Protein AF-A0A7E6F8T6-F1 (afdb_monomer_lite)

InterPro domains:
  IPR029063 S-adenosyl-L-methionine-dependent methyltransferase superfamily [G3DSA:3.40.50.150] (66-139)
  IPR029063 S-adenosyl-L-methionine-dependent methyltransferase superfamily [SSF53335] (79-130)

Radius of gyration: 31.74 Å; chains: 1; bounding box: 65×41×96 Å

Structure (mmCIF, N/CA/C/O backbone):
data_AF-A0A7E6F8T6-F1
#
_entry.id   AF-A0A7E6F8T6-F1
#
loop_
_atom_site.group_PDB
_atom_site.id
_atom_site.type_symbol
_atom_site.label_atom_id
_atom_site.label_alt_id
_atom_site.label_comp_id
_atom_site.label_asym_id
_atom_site.label_entity_id
_atom_site.label_seq_id
_atom_site.pdbx_PDB_ins_code
_atom_site.Cartn_x
_atom_site.Cartn_y
_atom_site.Cartn_z
_atom_site.occupancy
_atom_site.B_iso_or_equiv
_atom_site.auth_seq_id
_atom_site.auth_comp_id
_atom_site.auth_asym_id
_atom_site.auth_atom_id
_atom_site.pdbx_PDB_model_num
ATOM 1 N N . MET A 1 1 ? 38.596 -26.125 -73.387 1.00 41.28 1 MET A N 1
ATOM 2 C CA . MET A 1 1 ? 39.695 -25.729 -72.484 1.00 41.28 1 MET A CA 1
ATOM 3 C C . MET A 1 1 ? 39.540 -24.244 -72.225 1.00 41.28 1 MET A C 1
ATOM 5 O O . MET A 1 1 ? 39.635 -23.491 -73.178 1.00 41.28 1 MET A O 1
ATOM 9 N N . SER A 1 2 ? 38.978 -23.876 -71.073 1.00 46.94 2 SER A N 1
ATOM 10 C CA . SER A 1 2 ? 39.725 -23.618 -69.820 1.00 46.94 2 SER A CA 1
ATOM 11 C C . SER A 1 2 ? 40.226 -22.167 -69.853 1.00 46.94 2 SER A C 1
ATOM 13 O O . SER A 1 2 ? 40.886 -21.802 -70.815 1.00 46.94 2 SER A O 1
ATOM 15 N N . SER A 1 3 ? 39.942 -21.281 -68.907 1.00 50.59 3 SER A N 1
ATOM 16 C CA . SER A 1 3 ? 39.388 -21.431 -67.559 1.00 50.59 3 SER A CA 1
ATOM 17 C C . SER A 1 3 ? 38.974 -20.025 -67.084 1.00 50.59 3 SER A C 1
ATOM 19 O O . SER A 1 3 ? 39.525 -19.045 -67.576 1.00 50.59 3 SER A O 1
ATOM 21 N N . GLU A 1 4 ? 37.974 -19.975 -66.205 1.00 53.94 4 GLU A N 1
ATOM 22 C CA . GLU A 1 4 ? 37.916 -19.218 -64.935 1.00 53.94 4 GLU A CA 1
ATOM 23 C C . GLU A 1 4 ? 38.652 -17.859 -64.859 1.00 53.94 4 GLU A C 1
ATOM 25 O O . GLU A 1 4 ? 39.850 -17.766 -65.094 1.00 53.94 4 GLU A O 1
ATOM 30 N N . ASP A 1 5 ? 37.906 -16.771 -64.626 1.00 52.41 5 ASP A N 1
ATOM 31 C CA . ASP A 1 5 ? 37.729 -16.153 -63.287 1.00 52.41 5 ASP A CA 1
ATOM 32 C C . ASP A 1 5 ? 38.860 -15.122 -63.050 1.00 52.41 5 ASP A C 1
ATOM 34 O O . ASP A 1 5 ? 40.037 -15.440 -63.120 1.00 52.41 5 ASP A O 1
ATOM 38 N N . SER A 1 6 ? 38.603 -13.822 -62.939 1.00 50.84 6 SER A N 1
ATOM 39 C CA . SER A 1 6 ? 37.968 -13.262 -61.761 1.00 50.84 6 SER A CA 1
ATOM 40 C C . SER A 1 6 ? 37.219 -11.966 -62.069 1.00 50.84 6 SER A C 1
ATOM 42 O O . SER A 1 6 ? 37.777 -10.937 -62.457 1.00 50.84 6 SER A O 1
ATOM 44 N N . THR A 1 7 ? 35.920 -11.974 -61.787 1.00 50.94 7 THR A N 1
ATOM 45 C CA . THR A 1 7 ? 35.226 -10.773 -61.313 1.00 50.94 7 THR A CA 1
AT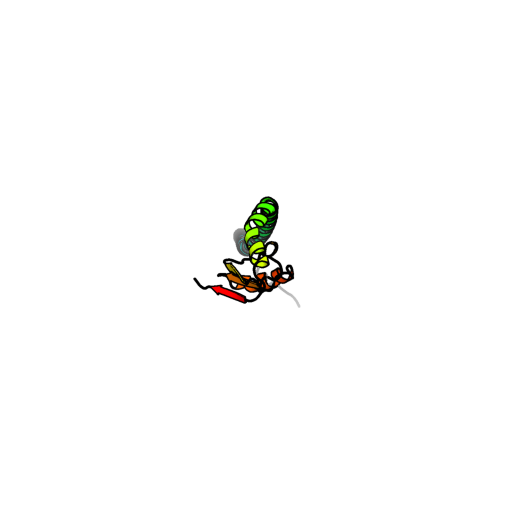OM 46 C C . THR A 1 7 ? 35.714 -10.458 -59.901 1.00 50.94 7 THR A C 1
ATOM 48 O O . THR A 1 7 ? 34.954 -10.514 -58.939 1.00 50.94 7 THR A O 1
ATOM 51 N N . ASP A 1 8 ? 36.990 -10.099 -59.772 1.00 51.31 8 ASP A N 1
ATOM 52 C CA . ASP A 1 8 ? 37.454 -9.362 -58.610 1.00 51.31 8 ASP A CA 1
ATOM 53 C C . ASP A 1 8 ? 36.981 -7.926 -58.802 1.00 51.31 8 ASP A C 1
ATOM 55 O O . ASP A 1 8 ? 37.698 -7.041 -59.275 1.00 51.31 8 ASP A O 1
ATOM 59 N N . ALA A 1 9 ? 35.731 -7.684 -58.403 1.00 50.84 9 ALA A N 1
ATOM 60 C CA . ALA A 1 9 ? 35.318 -6.386 -57.899 1.00 50.84 9 ALA A CA 1
ATOM 61 C C . ALA A 1 9 ? 36.124 -6.131 -56.617 1.00 50.84 9 ALA A C 1
ATOM 63 O O . ALA A 1 9 ? 35.611 -6.188 -55.501 1.00 50.84 9 ALA A O 1
ATOM 64 N N . GLY A 1 10 ? 37.428 -5.915 -56.798 1.00 48.38 10 GLY A N 1
ATOM 65 C CA . GLY A 1 10 ? 38.348 -5.469 -55.785 1.00 48.38 10 GLY A CA 1
ATOM 66 C C . GLY A 1 10 ? 37.833 -4.124 -55.338 1.00 48.38 10 GLY A C 1
ATOM 67 O O . GLY A 1 10 ? 38.051 -3.103 -55.989 1.00 48.38 10 GLY A O 1
ATOM 68 N N . ILE A 1 11 ? 37.095 -4.140 -54.235 1.00 56.00 11 ILE A N 1
ATOM 69 C CA . ILE A 1 11 ? 36.829 -2.955 -53.453 1.00 56.00 11 ILE A CA 1
ATOM 70 C C . ILE A 1 11 ? 38.223 -2.441 -53.092 1.00 56.00 11 ILE A C 1
ATOM 72 O O . ILE A 1 11 ? 38.851 -2.919 -52.151 1.00 56.00 11 ILE A O 1
ATOM 76 N N . SER A 1 12 ? 38.743 -1.494 -53.875 1.00 54.75 12 SER A N 1
ATOM 77 C CA . SER A 1 12 ? 39.825 -0.613 -53.457 1.00 54.75 12 SER A CA 1
ATOM 78 C C . SER A 1 12 ? 39.237 0.235 -52.336 1.00 54.75 12 SER A C 1
ATOM 80 O O . SER A 1 12 ? 38.776 1.360 -52.522 1.00 54.75 12 SER A O 1
ATOM 82 N N . SER A 1 13 ? 39.086 -0.390 -51.171 1.00 67.31 13 SER A N 1
ATOM 83 C CA . SER A 1 13 ? 38.474 0.216 -50.013 1.00 67.31 13 SER A CA 1
ATOM 84 C C . SER A 1 13 ? 39.493 1.211 -49.497 1.00 67.31 13 SER A C 1
ATOM 86 O O . SER A 1 13 ? 40.472 0.821 -48.860 1.00 67.31 13 SER A O 1
ATOM 88 N N . ASN A 1 14 ? 39.301 2.488 -49.834 1.00 84.31 14 ASN A N 1
ATOM 89 C CA . ASN A 1 14 ? 40.101 3.572 -49.288 1.00 84.31 14 ASN A CA 1
ATOM 90 C C . ASN A 1 14 ? 40.174 3.361 -47.762 1.00 84.31 14 ASN A C 1
ATOM 92 O O . ASN A 1 14 ? 39.120 3.349 -47.118 1.00 84.31 14 ASN A O 1
ATOM 96 N N . PRO A 1 15 ? 41.367 3.158 -47.173 1.00 87.69 15 PRO A N 1
ATOM 97 C CA . PRO A 1 15 ? 41.494 2.824 -45.755 1.00 87.69 15 PRO A CA 1
ATOM 98 C C . PRO A 1 15 ? 40.860 3.899 -44.863 1.00 87.69 15 PRO A C 1
ATOM 100 O O . PRO A 1 15 ? 40.333 3.590 -43.796 1.00 87.69 15 PRO A O 1
ATOM 103 N N . PHE A 1 16 ? 40.817 5.146 -45.341 1.00 87.94 16 PHE A N 1
ATOM 104 C CA . PHE A 1 16 ? 40.096 6.233 -44.693 1.00 87.94 16 PHE A CA 1
ATOM 105 C C . PHE A 1 16 ? 38.574 6.025 -44.713 1.00 87.94 16 PHE A C 1
ATOM 107 O O . PHE A 1 16 ? 37.916 6.215 -43.697 1.00 87.94 16 PHE A O 1
ATOM 114 N N . ALA A 1 17 ? 37.999 5.581 -45.834 1.00 88.69 17 ALA A N 1
ATOM 115 C CA . ALA A 1 17 ? 36.566 5.292 -45.927 1.00 88.69 17 ALA A CA 1
ATOM 116 C C . ALA A 1 17 ? 36.163 4.115 -45.023 1.00 88.69 17 ALA A C 1
ATOM 118 O O . ALA A 1 17 ? 35.146 4.191 -44.337 1.00 88.69 17 ALA A O 1
ATOM 119 N N . VAL A 1 18 ? 36.990 3.064 -44.956 1.00 89.88 18 VAL A N 1
ATOM 120 C CA . VAL A 1 18 ? 36.785 1.937 -44.028 1.00 89.88 18 VAL A CA 1
ATOM 121 C C . VAL A 1 18 ? 36.826 2.418 -42.580 1.00 89.88 18 VAL A C 1
ATOM 123 O O . VAL A 1 18 ? 35.944 2.079 -41.794 1.00 89.88 18 VAL A O 1
ATOM 126 N N . PHE A 1 19 ? 37.801 3.262 -42.234 1.00 93.50 19 PHE A N 1
ATOM 127 C CA . PHE A 1 19 ? 37.907 3.848 -40.900 1.00 93.50 19 PHE A CA 1
ATOM 128 C C . PHE A 1 19 ? 36.668 4.678 -40.522 1.00 93.50 19 PHE A C 1
ATOM 130 O O . PHE A 1 19 ? 36.131 4.513 -39.426 1.00 93.50 19 PHE A O 1
ATOM 137 N N . ILE A 1 20 ? 36.167 5.518 -41.433 1.00 94.62 20 ILE A N 1
ATOM 138 C CA . ILE A 1 20 ? 34.953 6.318 -41.207 1.00 94.62 20 ILE A CA 1
ATOM 139 C C . ILE A 1 20 ? 33.718 5.428 -41.014 1.00 94.62 20 ILE A C 1
ATOM 141 O O . ILE A 1 20 ? 32.914 5.695 -40.122 1.00 94.62 20 ILE A O 1
ATOM 145 N N . LEU A 1 21 ? 33.574 4.350 -41.792 1.00 94.38 21 LEU A N 1
ATOM 146 C CA . LEU A 1 21 ? 32.462 3.405 -41.640 1.00 94.38 21 LEU A CA 1
ATOM 147 C C . LEU A 1 21 ? 32.518 2.651 -40.307 1.00 94.38 21 LEU A C 1
ATOM 149 O O . LEU A 1 21 ? 31.483 2.482 -39.663 1.00 94.38 21 LEU A O 1
ATOM 153 N N . ILE A 1 22 ? 33.712 2.251 -39.861 1.00 95.12 22 ILE A N 1
ATOM 154 C CA . ILE A 1 22 ? 33.906 1.634 -38.543 1.00 95.12 22 ILE A CA 1
ATOM 155 C C . ILE A 1 22 ? 33.520 2.623 -37.437 1.00 95.12 22 ILE A C 1
ATOM 157 O O . ILE A 1 22 ? 32.756 2.266 -36.541 1.00 95.12 22 ILE A O 1
ATOM 161 N N . LEU A 1 23 ? 33.988 3.875 -37.512 1.00 96.12 23 LEU A N 1
ATOM 162 C CA . LEU A 1 23 ? 33.659 4.904 -36.523 1.00 96.12 23 LEU A CA 1
ATOM 163 C C . LEU A 1 23 ? 32.150 5.178 -36.472 1.00 96.12 23 LEU A C 1
ATOM 165 O O . LEU A 1 23 ? 31.570 5.228 -35.388 1.00 96.12 23 LEU A O 1
ATOM 169 N N . PHE A 1 24 ? 31.505 5.305 -37.634 1.00 96.31 24 PHE A N 1
ATOM 170 C CA . PHE A 1 24 ? 30.057 5.484 -37.725 1.00 96.31 24 PHE A CA 1
ATOM 171 C C . PHE A 1 24 ? 29.304 4.285 -37.138 1.00 96.31 24 PHE A C 1
ATOM 173 O O . PHE A 1 24 ? 28.369 4.472 -36.361 1.00 96.31 24 PHE A O 1
ATOM 180 N N . GLY A 1 25 ? 29.748 3.061 -37.438 1.00 96.00 25 GLY A N 1
ATOM 181 C CA . GLY A 1 25 ? 29.190 1.834 -36.872 1.00 96.00 25 GLY A CA 1
ATOM 182 C C . GLY A 1 25 ? 29.288 1.787 -35.346 1.00 96.00 25 GLY A C 1
ATOM 183 O O . GLY A 1 25 ? 28.316 1.426 -34.688 1.00 96.00 25 GLY A O 1
ATOM 184 N N . ILE A 1 26 ? 30.416 2.219 -34.769 1.00 96.12 26 ILE A N 1
ATOM 185 C CA . ILE A 1 26 ? 30.601 2.308 -33.312 1.00 96.12 26 ILE A CA 1
ATOM 186 C C . ILE A 1 26 ? 29.656 3.349 -32.705 1.00 96.12 26 ILE A C 1
ATOM 188 O O . ILE A 1 26 ? 28.979 3.051 -31.724 1.00 96.12 26 ILE A O 1
ATOM 192 N N . VAL A 1 27 ? 29.574 4.553 -33.279 1.00 95.56 27 VAL A N 1
ATOM 193 C CA . VAL A 1 27 ? 28.679 5.611 -32.774 1.00 95.56 27 VAL A CA 1
ATOM 194 C C . VAL A 1 27 ? 27.218 5.168 -32.847 1.00 95.56 27 VAL A C 1
ATOM 196 O O . VAL A 1 27 ? 26.478 5.344 -31.879 1.00 95.56 27 VAL A O 1
ATOM 199 N N . LEU A 1 28 ? 26.809 4.547 -33.956 1.00 94.00 28 LEU A N 1
ATOM 200 C CA . LEU A 1 28 ? 25.460 4.017 -34.126 1.00 94.00 28 LEU A CA 1
ATOM 201 C C . LEU A 1 28 ? 25.170 2.899 -33.119 1.00 94.00 28 LEU A C 1
ATOM 203 O O . LEU A 1 28 ? 24.111 2.901 -32.497 1.00 94.00 28 LEU A O 1
ATOM 207 N N . LEU A 1 29 ? 26.117 1.983 -32.900 1.00 93.94 29 LEU A N 1
ATOM 208 C CA . LEU A 1 29 ? 25.989 0.925 -31.900 1.00 93.94 29 LEU A CA 1
ATOM 209 C C . LEU A 1 29 ? 25.833 1.503 -30.487 1.00 93.94 29 LEU A C 1
ATOM 211 O O . LEU A 1 29 ? 24.936 1.095 -29.753 1.00 93.94 29 LEU A O 1
ATOM 215 N N . VAL A 1 30 ? 26.660 2.484 -30.116 1.00 93.56 30 VAL A N 1
ATOM 216 C CA . VAL A 1 30 ? 26.565 3.177 -28.822 1.00 93.56 30 VAL A CA 1
ATOM 217 C C . VAL A 1 30 ? 25.208 3.862 -28.677 1.00 93.56 30 VAL A C 1
ATOM 219 O O . VAL A 1 30 ? 24.565 3.721 -27.638 1.00 93.56 30 VAL A O 1
ATOM 222 N N . TYR A 1 31 ? 24.734 4.552 -29.716 1.00 92.31 31 TYR A N 1
ATOM 223 C CA . TYR A 1 31 ? 23.422 5.195 -29.712 1.00 92.31 31 TYR A CA 1
ATOM 224 C C . TYR A 1 31 ? 22.293 4.176 -29.494 1.00 92.31 31 TYR A C 1
ATOM 226 O O . TYR A 1 31 ? 21.471 4.360 -28.594 1.00 92.31 31 TYR A O 1
ATOM 234 N N . LEU A 1 32 ? 22.302 3.066 -30.239 1.00 90.38 32 LEU A N 1
ATOM 235 C CA . LEU A 1 32 ? 21.288 2.012 -30.141 1.00 90.38 32 LEU A CA 1
ATOM 236 C C . LEU A 1 32 ? 21.284 1.317 -28.773 1.00 90.38 32 LEU A C 1
ATOM 238 O O . LEU A 1 32 ? 20.215 0.993 -28.260 1.00 90.38 32 LEU A O 1
ATOM 242 N N . LEU A 1 33 ? 22.455 1.117 -28.161 1.00 92.44 33 LEU A N 1
ATOM 243 C CA . LEU A 1 33 ? 22.575 0.490 -26.841 1.00 92.44 33 LEU A CA 1
ATOM 244 C C . LEU A 1 33 ? 22.302 1.461 -25.684 1.00 92.44 33 LEU A C 1
ATOM 246 O O . LEU A 1 33 ? 21.854 1.031 -24.622 1.00 92.44 33 LEU A O 1
ATOM 250 N N . SER A 1 34 ? 22.521 2.765 -25.869 1.00 90.88 34 SER A N 1
ATOM 251 C CA . SER A 1 34 ? 22.359 3.755 -24.797 1.00 90.88 34 SER A CA 1
ATOM 252 C C . SER A 1 34 ? 20.933 3.805 -24.232 1.00 90.88 34 SER A C 1
ATOM 254 O O . SER A 1 34 ? 20.756 3.877 -23.016 1.00 90.88 34 SER A O 1
ATOM 256 N N . ASN A 1 35 ? 19.913 3.704 -25.090 1.00 88.31 35 ASN A N 1
ATOM 257 C CA . ASN A 1 35 ? 18.509 3.791 -24.691 1.00 88.31 35 ASN A CA 1
ATOM 258 C C . ASN A 1 35 ? 18.025 2.591 -23.842 1.00 88.31 35 ASN A C 1
ATOM 260 O O . ASN A 1 35 ? 17.529 2.823 -22.736 1.00 88.31 35 ASN A O 1
ATOM 264 N N . PRO A 1 36 ? 18.200 1.317 -24.260 1.00 92.31 36 PRO A N 1
ATOM 265 C CA . PRO A 1 36 ? 17.807 0.174 -23.435 1.00 92.31 36 PRO A CA 1
ATOM 266 C C . PRO A 1 36 ? 18.642 0.060 -22.154 1.00 92.31 36 PRO A C 1
ATOM 268 O O . PRO A 1 36 ? 18.095 -0.289 -21.110 1.00 92.31 36 PRO A O 1
ATOM 271 N N . ILE A 1 37 ? 19.938 0.407 -22.191 1.00 90.94 37 ILE A N 1
ATOM 272 C CA . ILE A 1 37 ? 20.781 0.437 -20.983 1.00 90.94 37 ILE A CA 1
ATOM 273 C C . ILE A 1 37 ? 20.233 1.459 -19.987 1.00 90.94 37 ILE A C 1
ATOM 275 O O . ILE A 1 37 ? 20.076 1.142 -18.808 1.00 90.94 37 ILE A O 1
ATOM 279 N N . LYS A 1 38 ? 19.892 2.667 -20.450 1.00 92.81 38 LYS A N 1
ATOM 280 C CA . LYS A 1 38 ? 19.309 3.703 -19.596 1.00 92.81 38 LYS A CA 1
ATOM 281 C C . LYS A 1 38 ? 17.978 3.253 -18.991 1.00 92.81 38 LYS A C 1
ATOM 283 O O . LYS A 1 38 ? 17.815 3.348 -17.781 1.00 92.81 38 LYS A O 1
ATOM 288 N N . GLN A 1 39 ? 17.070 2.694 -19.793 1.00 92.56 39 GLN A N 1
ATOM 289 C CA . GLN A 1 39 ? 15.789 2.172 -19.299 1.00 92.56 39 GLN A CA 1
ATOM 290 C C . GLN A 1 39 ? 15.968 1.051 -18.265 1.00 92.56 39 GLN A C 1
ATOM 292 O O . GLN A 1 39 ? 15.275 1.029 -17.244 1.00 92.56 39 GLN A O 1
ATOM 297 N N . ALA A 1 40 ? 16.910 0.134 -18.496 1.00 93.06 40 ALA A N 1
ATOM 298 C CA . ALA A 1 40 ? 17.223 -0.937 -17.556 1.00 93.06 40 ALA A CA 1
ATOM 299 C C . ALA A 1 40 ? 17.794 -0.388 -16.238 1.00 93.06 40 ALA A C 1
ATOM 301 O O . ALA A 1 40 ? 17.376 -0.821 -15.163 1.00 93.06 40 ALA 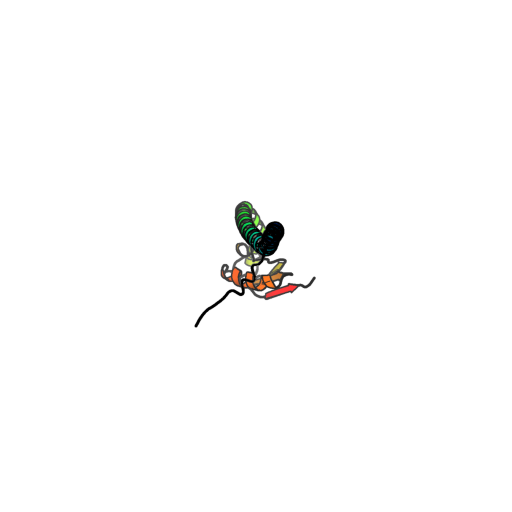A O 1
ATOM 302 N N . LEU A 1 41 ? 18.699 0.595 -16.307 1.00 92.88 41 LEU A N 1
ATOM 303 C CA . LEU A 1 41 ? 19.251 1.274 -15.134 1.00 92.88 41 LEU A CA 1
ATOM 304 C C . LEU A 1 41 ? 18.179 2.044 -14.360 1.00 92.88 41 LEU A C 1
ATOM 306 O O . LEU A 1 41 ? 18.122 1.916 -13.140 1.00 92.88 41 LEU A O 1
ATOM 310 N N . ASP A 1 42 ? 17.302 2.783 -15.042 1.00 93.50 42 ASP A N 1
ATOM 311 C CA . ASP A 1 42 ? 16.205 3.523 -14.410 1.00 93.50 42 ASP A CA 1
ATOM 312 C C . ASP A 1 42 ? 15.228 2.568 -13.713 1.00 93.50 42 ASP A C 1
ATOM 314 O O . ASP A 1 42 ? 14.875 2.775 -12.552 1.00 93.50 42 ASP A O 1
ATOM 318 N N . THR A 1 43 ? 14.868 1.464 -14.371 1.00 92.81 43 THR A N 1
ATOM 319 C CA . THR A 1 43 ? 14.014 0.421 -13.784 1.00 92.81 43 THR A CA 1
ATOM 320 C C . THR A 1 43 ? 14.678 -0.229 -12.569 1.00 92.81 43 THR A C 1
ATOM 322 O O . THR A 1 43 ? 14.034 -0.430 -11.538 1.00 92.81 43 THR A O 1
ATOM 325 N N . CYS A 1 44 ? 15.972 -0.548 -12.662 1.00 93.75 44 CYS A N 1
ATOM 326 C CA . CYS A 1 44 ? 16.744 -1.108 -11.553 1.00 93.75 44 CYS A CA 1
ATOM 327 C C . CYS A 1 44 ? 16.806 -0.130 -10.372 1.00 93.75 44 CYS A C 1
ATOM 329 O O . CYS A 1 44 ? 16.525 -0.510 -9.235 1.00 93.75 44 CYS A O 1
ATOM 331 N N . ARG A 1 45 ? 17.090 1.148 -10.647 1.00 94.56 45 ARG A N 1
ATOM 332 C CA . ARG A 1 45 ? 17.154 2.214 -9.646 1.00 94.56 45 ARG A CA 1
ATOM 333 C C . ARG A 1 45 ? 15.816 2.410 -8.948 1.00 94.56 45 ARG A C 1
ATOM 335 O O . ARG A 1 45 ? 15.801 2.523 -7.729 1.00 94.56 45 ARG A O 1
ATOM 342 N N . LEU A 1 46 ? 14.710 2.424 -9.693 1.00 91.56 46 LEU A N 1
ATOM 343 C CA . LEU A 1 46 ? 13.367 2.549 -9.124 1.00 91.56 46 LEU A CA 1
ATOM 344 C C . LEU A 1 46 ? 13.042 1.364 -8.213 1.00 91.56 46 LEU A C 1
ATOM 346 O O . LEU A 1 46 ? 12.633 1.577 -7.079 1.00 91.56 46 LEU A O 1
ATOM 350 N N . LYS A 1 47 ? 13.314 0.127 -8.647 1.00 91.19 47 LYS A N 1
ATOM 351 C CA . LYS A 1 47 ? 13.106 -1.066 -7.809 1.00 91.19 47 LYS A CA 1
ATOM 352 C C . LYS A 1 47 ? 13.956 -1.043 -6.540 1.00 91.19 47 LYS A C 1
ATOM 354 O O . LYS A 1 47 ? 13.453 -1.356 -5.463 1.00 91.19 47 LYS A O 1
ATOM 359 N N . PHE A 1 48 ? 15.228 -0.663 -6.656 1.00 94.56 48 PHE A N 1
ATOM 360 C CA . PHE A 1 48 ? 16.117 -0.525 -5.506 1.00 94.56 48 PHE A CA 1
ATOM 361 C C . PHE A 1 48 ? 15.628 0.566 -4.547 1.00 94.56 48 PHE A C 1
ATOM 363 O O . PHE A 1 48 ? 15.560 0.335 -3.343 1.00 94.56 48 PHE A O 1
ATOM 370 N N . LEU A 1 49 ? 15.224 1.725 -5.073 1.00 93.88 49 LEU A N 1
ATOM 371 C CA . LEU A 1 49 ? 14.683 2.820 -4.275 1.00 93.88 49 LEU A CA 1
ATOM 372 C C . LEU A 1 49 ? 13.395 2.403 -3.558 1.00 93.88 49 LEU A C 1
ATOM 374 O O . LEU A 1 49 ? 13.293 2.616 -2.355 1.00 93.88 49 LEU A O 1
ATOM 378 N N . SER A 1 50 ? 12.454 1.754 -4.248 1.00 87.12 50 SER A N 1
ATOM 379 C CA . SER A 1 50 ? 11.233 1.219 -3.633 1.00 87.12 50 SER A CA 1
ATOM 380 C C . SER A 1 50 ? 11.550 0.220 -2.522 1.00 87.12 50 SER A C 1
ATOM 382 O O . SER A 1 50 ? 10.933 0.271 -1.462 1.00 87.12 50 SER A O 1
ATOM 384 N N . PHE A 1 51 ? 12.543 -0.651 -2.718 1.00 90.00 51 PHE A N 1
ATOM 385 C CA . PHE A 1 51 ? 12.983 -1.585 -1.683 1.00 90.00 51 PHE A CA 1
ATOM 386 C C . PHE A 1 51 ? 13.566 -0.863 -0.459 1.00 90.00 51 PHE A C 1
ATOM 388 O O . PHE A 1 51 ? 13.190 -1.172 0.671 1.00 90.00 51 PHE A O 1
ATOM 395 N N . VAL A 1 52 ? 14.456 0.114 -0.663 1.00 92.81 52 VAL A N 1
ATOM 396 C CA . VAL A 1 52 ? 15.055 0.900 0.429 1.00 92.81 52 VAL A CA 1
ATOM 397 C C . VAL A 1 52 ? 13.992 1.709 1.174 1.00 92.81 52 VAL A C 1
ATOM 399 O O . VAL A 1 52 ? 13.974 1.692 2.403 1.00 92.81 52 VAL A O 1
ATOM 402 N N . LEU A 1 53 ? 13.081 2.368 0.453 1.00 90.38 53 LEU A N 1
ATOM 403 C CA . LEU A 1 53 ? 11.987 3.140 1.043 1.00 90.38 53 LEU A CA 1
ATOM 404 C C . LEU A 1 53 ? 11.038 2.250 1.844 1.00 90.38 53 LEU A C 1
ATOM 406 O O . LEU A 1 53 ? 10.709 2.604 2.969 1.00 90.38 53 LEU A O 1
ATOM 410 N N . ALA A 1 54 ? 10.666 1.075 1.329 1.00 83.81 54 ALA A N 1
ATOM 411 C CA . ALA A 1 54 ? 9.834 0.125 2.066 1.00 83.81 54 ALA A CA 1
ATOM 412 C C . ALA A 1 54 ? 10.504 -0.313 3.378 1.00 83.81 54 ALA A C 1
ATOM 414 O O . ALA A 1 54 ? 9.867 -0.346 4.428 1.00 83.81 54 ALA A O 1
ATOM 415 N N . ARG A 1 55 ? 11.814 -0.595 3.349 1.00 87.81 55 ARG A N 1
ATOM 416 C CA . ARG A 1 55 ? 12.581 -0.948 4.554 1.00 87.81 55 ARG A CA 1
ATOM 417 C C . ARG A 1 55 ? 12.639 0.196 5.559 1.00 87.81 55 ARG A C 1
ATOM 419 O O . ARG A 1 55 ? 12.408 -0.035 6.742 1.00 87.81 55 ARG A O 1
ATOM 426 N N . TYR A 1 56 ? 12.931 1.406 5.091 1.00 91.19 56 TYR A N 1
ATOM 427 C CA . TYR A 1 56 ? 12.952 2.596 5.933 1.00 91.19 56 TYR A CA 1
ATOM 428 C C . TYR A 1 56 ? 11.580 2.852 6.565 1.00 91.19 56 TYR A C 1
ATOM 430 O O . TYR A 1 56 ? 11.495 3.094 7.765 1.00 91.19 56 TYR A O 1
ATOM 438 N N . TRP A 1 57 ? 10.507 2.716 5.785 1.00 85.06 57 TRP A N 1
ATOM 439 C CA . TRP A 1 57 ? 9.142 2.894 6.266 1.00 85.06 57 TRP A CA 1
ATOM 440 C C . TRP A 1 57 ? 8.779 1.887 7.358 1.00 85.06 57 TRP A C 1
ATOM 442 O O . TRP A 1 57 ? 8.243 2.285 8.387 1.00 85.06 57 TRP A O 1
ATOM 452 N N . CYS A 1 58 ? 9.157 0.611 7.206 1.00 84.00 58 CYS A N 1
ATOM 453 C CA . CYS A 1 58 ? 8.979 -0.383 8.268 1.00 84.00 58 CYS A CA 1
ATOM 454 C C . CYS A 1 58 ? 9.702 0.017 9.563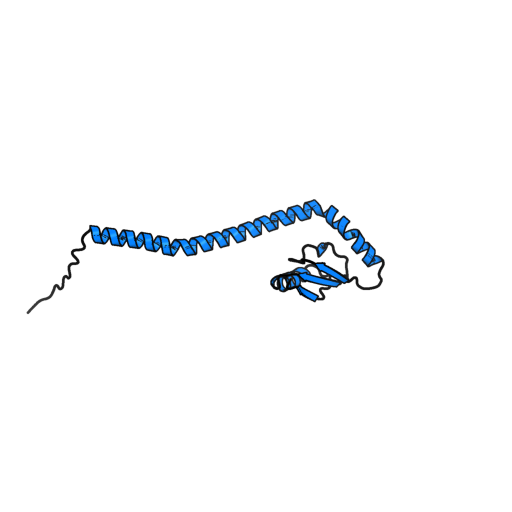 1.00 84.00 58 CYS A C 1
ATOM 456 O O . CYS A 1 58 ? 9.123 -0.096 10.639 1.00 84.00 58 CYS A O 1
ATOM 458 N N . MET A 1 59 ? 10.940 0.516 9.467 1.00 87.44 59 MET A N 1
ATOM 459 C CA . MET A 1 59 ? 11.696 0.968 10.643 1.00 87.44 59 MET A CA 1
ATOM 460 C C . MET A 1 59 ? 11.047 2.184 11.313 1.00 87.44 59 MET A C 1
ATOM 462 O O . MET A 1 59 ? 11.023 2.276 12.538 1.00 87.44 59 MET A O 1
ATOM 466 N N . VAL A 1 60 ? 10.521 3.123 10.521 1.00 87.75 60 VAL A N 1
ATOM 467 C CA . VAL A 1 60 ? 9.780 4.281 11.034 1.00 87.75 60 VAL A CA 1
ATOM 468 C C . VAL A 1 60 ? 8.504 3.818 11.737 1.00 87.75 60 VAL A C 1
ATOM 470 O O . VAL A 1 60 ? 8.302 4.171 12.893 1.00 87.75 60 VAL A O 1
ATOM 473 N N . LEU A 1 61 ? 7.681 2.980 11.103 1.00 86.06 61 LEU A N 1
ATOM 474 C CA . LEU A 1 61 ? 6.447 2.466 11.710 1.00 86.06 61 LEU A CA 1
ATOM 475 C C . LEU A 1 61 ? 6.710 1.723 13.024 1.00 86.06 61 LEU A C 1
ATOM 477 O O . LEU A 1 61 ? 5.971 1.900 13.987 1.00 86.06 61 LEU A O 1
ATOM 481 N N . GLU A 1 62 ? 7.778 0.927 13.088 1.00 88.12 62 GLU A N 1
ATOM 482 C CA . GLU A 1 62 ? 8.171 0.229 14.313 1.00 88.12 62 GLU A CA 1
ATOM 483 C C . GLU A 1 62 ? 8.593 1.207 15.417 1.00 88.12 62 GLU A C 1
ATOM 485 O O . GLU A 1 62 ? 8.183 1.057 16.567 1.00 88.12 62 GLU A O 1
ATOM 490 N N . LYS A 1 63 ? 9.335 2.262 15.063 1.00 92.06 63 LYS A N 1
ATOM 491 C CA . LYS A 1 63 ? 9.744 3.314 16.002 1.00 92.06 63 LYS A CA 1
ATOM 492 C C . LYS A 1 63 ? 8.555 4.085 16.586 1.00 92.06 63 LYS A C 1
ATOM 494 O O . LYS A 1 63 ? 8.598 4.445 17.757 1.00 92.06 63 LYS A O 1
ATOM 499 N N . TYR A 1 64 ? 7.520 4.338 15.788 1.00 90.88 64 TYR A N 1
ATOM 500 C CA . TYR A 1 64 ? 6.333 5.106 16.190 1.00 90.88 64 TYR A CA 1
ATOM 501 C C . TYR A 1 64 ? 5.146 4.218 16.583 1.00 90.88 64 TYR A C 1
ATOM 503 O O . TYR A 1 64 ? 4.021 4.702 16.694 1.00 90.88 64 TYR A O 1
ATOM 511 N N . LYS A 1 65 ? 5.375 2.919 16.806 1.00 90.44 65 LYS A N 1
ATOM 512 C CA . LYS A 1 65 ? 4.307 1.952 17.076 1.00 90.44 65 LYS A CA 1
ATOM 513 C C . LYS A 1 65 ? 3.447 2.354 18.275 1.00 90.44 65 LYS A C 1
ATOM 515 O O . LYS A 1 65 ? 2.230 2.340 18.156 1.00 90.44 65 LYS A O 1
ATOM 520 N N . GLU A 1 66 ? 4.060 2.750 19.391 1.00 92.81 66 GLU A N 1
ATOM 521 C CA . GLU A 1 66 ? 3.321 3.167 20.594 1.00 92.81 66 GLU A CA 1
ATOM 522 C C . GLU A 1 66 ? 2.501 4.443 20.359 1.00 92.81 66 GLU A C 1
ATOM 524 O O . GLU A 1 66 ? 1.374 4.558 20.833 1.00 92.81 66 GLU A O 1
ATOM 529 N N . GLU A 1 67 ? 3.040 5.401 19.602 1.00 94.50 67 GLU A N 1
ATOM 530 C CA . GLU A 1 67 ? 2.328 6.635 19.257 1.00 94.50 67 GLU A CA 1
ATOM 531 C C . GLU A 1 67 ? 1.120 6.349 18.360 1.00 94.50 67 GLU A C 1
ATOM 533 O O . GLU A 1 67 ? 0.043 6.898 18.592 1.00 94.50 67 GLU A O 1
ATOM 538 N N . LEU A 1 68 ? 1.267 5.440 17.391 1.00 92.25 68 LEU A N 1
ATOM 539 C CA . LEU A 1 68 ? 0.168 4.980 16.543 1.00 92.25 68 LEU A CA 1
ATOM 540 C C . LEU A 1 68 ? -0.877 4.206 17.351 1.00 92.25 68 LEU A C 1
ATOM 542 O O . LEU A 1 68 ? -2.065 4.498 17.243 1.00 92.25 68 LEU A O 1
ATOM 546 N N . ASP A 1 69 ? -0.457 3.279 18.214 1.00 92.75 69 ASP A N 1
ATOM 547 C CA . ASP A 1 69 ? -1.375 2.539 19.083 1.00 92.75 69 ASP A CA 1
ATOM 548 C C . ASP A 1 69 ? -2.191 3.505 19.957 1.00 92.75 69 ASP A C 1
ATOM 550 O O . ASP A 1 69 ? -3.411 3.364 20.055 1.00 92.75 69 ASP A O 1
ATOM 554 N N . ASN A 1 70 ? -1.548 4.534 20.522 1.00 95.75 70 ASN A N 1
ATOM 555 C CA . ASN A 1 70 ? -2.208 5.594 21.288 1.00 95.75 70 ASN A CA 1
ATOM 556 C C . ASN A 1 70 ? -3.149 6.450 20.430 1.00 95.75 70 ASN A C 1
ATOM 558 O O . ASN A 1 70 ? -4.248 6.783 20.876 1.00 95.75 70 ASN A O 1
ATOM 562 N N . PHE A 1 71 ? -2.754 6.776 19.199 1.00 95.62 71 PHE A N 1
ATOM 563 C CA . PHE A 1 71 ? -3.582 7.523 18.255 1.00 95.62 71 PHE A CA 1
ATOM 564 C C . PHE A 1 71 ? -4.874 6.771 17.901 1.00 95.62 71 PHE A C 1
ATOM 566 O O . PHE A 1 71 ? -5.937 7.386 17.816 1.00 95.62 71 PHE A O 1
ATOM 573 N N . PHE A 1 72 ? -4.812 5.442 17.768 1.00 95.81 72 PHE A N 1
ATOM 574 C CA . PHE A 1 72 ? -5.973 4.606 17.454 1.00 95.81 72 PHE A CA 1
ATOM 575 C C . PHE A 1 72 ? -6.784 4.157 18.684 1.00 95.81 72 PHE A C 1
ATOM 577 O O . PHE A 1 72 ? -7.913 3.692 18.514 1.00 95.81 72 PHE A O 1
ATOM 584 N N . GLN A 1 73 ? -6.299 4.343 19.922 1.00 95.81 73 GLN A N 1
ATOM 585 C CA . GLN A 1 73 ? -7.046 3.986 21.145 1.00 95.81 73 GLN A CA 1
ATOM 586 C C . GLN A 1 73 ? -8.492 4.516 21.186 1.00 95.81 73 GLN A C 1
ATOM 588 O O . GLN A 1 73 ? -9.392 3.737 21.517 1.00 95.81 73 GLN A O 1
ATOM 593 N N . PRO A 1 74 ? -8.786 5.783 20.831 1.00 94.88 74 PRO A N 1
ATOM 594 C CA . PRO A 1 74 ? -10.160 6.287 20.841 1.00 94.88 74 PRO A CA 1
ATOM 595 C C . PRO A 1 74 ? -11.102 5.484 19.934 1.00 94.88 74 PRO A C 1
ATOM 597 O O . PRO A 1 74 ? -12.270 5.295 20.272 1.00 94.88 74 PRO A O 1
ATOM 600 N N . LEU A 1 75 ? -10.594 4.954 18.816 1.00 93.81 75 LEU A N 1
ATOM 601 C CA . LEU A 1 75 ? -11.362 4.120 17.891 1.00 93.81 75 LEU A CA 1
ATOM 602 C C . LEU A 1 75 ? -11.717 2.764 18.523 1.00 93.81 75 LEU A C 1
ATOM 604 O O . LEU A 1 75 ? -12.855 2.303 18.411 1.00 93.81 75 LEU A O 1
ATOM 608 N N . HIS A 1 76 ? -10.777 2.160 19.259 1.00 94.19 76 HIS A N 1
ATOM 609 C CA . HIS A 1 76 ? -11.017 0.937 20.040 1.00 94.19 76 HIS A CA 1
ATOM 610 C C . HIS A 1 76 ? -12.039 1.158 21.152 1.00 94.19 76 HIS A C 1
ATOM 612 O O . HIS A 1 76 ? -12.922 0.324 21.353 1.00 94.19 76 HIS A O 1
ATOM 618 N N . MET A 1 77 ? -11.957 2.288 21.856 1.00 93.44 77 MET A N 1
ATOM 619 C CA . MET A 1 77 ? -12.935 2.643 22.887 1.00 93.44 77 MET A CA 1
ATOM 620 C C . MET A 1 77 ? -14.324 2.824 22.273 1.00 93.44 77 MET A C 1
ATOM 622 O O . MET A 1 77 ? -15.286 2.227 22.753 1.00 93.44 77 MET A O 1
ATOM 626 N N . LYS A 1 78 ? -14.417 3.520 21.133 1.00 92.12 78 LYS A N 1
ATOM 627 C CA . LYS A 1 78 ? -15.682 3.691 20.415 1.00 92.12 78 LYS A CA 1
ATOM 628 C C . LYS A 1 78 ? -16.295 2.359 19.989 1.00 92.12 78 LYS A C 1
ATOM 630 O O . LYS A 1 78 ? -17.497 2.171 20.150 1.00 92.12 78 LYS A O 1
ATOM 635 N N . LYS A 1 79 ? -15.483 1.416 19.493 1.00 92.94 79 LYS A N 1
ATOM 636 C CA . LYS A 1 79 ? -15.954 0.075 19.111 1.00 92.94 79 LYS A CA 1
ATOM 637 C C . LYS A 1 79 ? -16.537 -0.706 20.293 1.00 92.94 79 LYS A C 1
ATOM 639 O O . LYS A 1 79 ? -17.476 -1.471 20.084 1.00 92.94 79 LYS A O 1
ATOM 644 N N . LYS A 1 80 ? -15.983 -0.537 21.500 1.00 91.88 80 LYS A N 1
ATOM 645 C CA . LYS A 1 80 ? -16.481 -1.179 22.731 1.00 91.88 80 LYS A CA 1
ATOM 646 C C . LYS A 1 80 ? -17.799 -0.576 23.216 1.00 91.88 80 LYS A C 1
ATOM 648 O O . LYS A 1 80 ? -18.598 -1.288 23.812 1.00 91.88 80 LYS A O 1
ATOM 653 N N . GLU A 1 81 ? -18.017 0.715 22.974 1.00 91.25 81 GLU A N 1
ATOM 654 C CA . GLU A 1 81 ? -19.255 1.412 23.348 1.00 91.25 81 GLU A CA 1
ATOM 655 C C . GLU A 1 81 ? -20.444 1.036 22.459 1.00 91.25 81 GLU A C 1
ATOM 657 O O . GLU A 1 81 ? -21.585 1.046 22.920 1.00 91.25 81 GLU A O 1
ATOM 662 N N . ILE A 1 82 ? -20.197 0.723 21.184 1.00 89.62 82 ILE A N 1
ATOM 663 C CA . ILE A 1 82 ? -21.260 0.388 20.236 1.00 89.62 82 ILE A CA 1
ATOM 664 C C . ILE A 1 82 ? -21.473 -1.127 20.155 1.00 89.62 82 ILE A C 1
ATOM 666 O O . ILE A 1 82 ? -20.536 -1.905 19.980 1.00 89.62 82 ILE A O 1
ATOM 670 N N . SER A 1 83 ? -22.735 -1.555 20.239 1.00 70.50 83 SER A N 1
ATOM 671 C CA . SER A 1 83 ? -23.104 -2.962 20.021 1.00 70.50 83 SER A CA 1
ATOM 672 C C . SER A 1 83 ? -23.050 -3.360 18.540 1.00 70.50 83 SER A C 1
ATOM 674 O O . SER A 1 83 ? -23.060 -4.548 18.224 1.00 70.50 83 SER A O 1
ATOM 676 N N . GLU A 1 84 ? -23.029 -2.380 17.638 1.00 81.69 84 GLU A N 1
ATOM 677 C CA . GLU A 1 84 ? -23.026 -2.572 16.189 1.00 81.69 84 GLU A CA 1
ATOM 678 C C . GLU A 1 84 ? -21.596 -2.673 15.624 1.00 81.69 84 GLU A C 1
ATOM 680 O O . GLU A 1 84 ? -20.585 -2.532 16.330 1.00 81.69 84 GLU A O 1
ATOM 685 N N . ASN A 1 85 ? -21.505 -2.948 14.321 1.00 84.88 85 ASN A N 1
ATOM 686 C CA . ASN A 1 85 ? -20.239 -2.894 13.599 1.00 84.88 85 ASN A CA 1
ATOM 687 C C . ASN A 1 85 ? -19.819 -1.431 13.427 1.00 84.88 85 ASN A C 1
ATOM 689 O O . ASN A 1 85 ? -20.634 -0.587 13.068 1.00 84.88 85 ASN A O 1
ATOM 693 N N . LEU A 1 86 ? -18.546 -1.135 13.688 1.00 92.94 86 LEU A N 1
ATOM 694 C CA . LEU A 1 86 ? -17.989 0.196 13.463 1.00 92.94 86 LEU A CA 1
ATOM 695 C C . LEU A 1 86 ? -17.568 0.315 11.997 1.00 92.94 86 LEU A C 1
ATOM 697 O O . LEU A 1 86 ? -16.722 -0.460 11.549 1.00 92.94 86 LEU A O 1
ATOM 701 N N . ASP A 1 87 ? -18.135 1.278 11.276 1.00 94.44 87 ASP A N 1
ATOM 702 C CA . ASP A 1 87 ? -17.716 1.622 9.918 1.00 94.44 87 ASP A CA 1
ATOM 703 C C . ASP A 1 87 ? -16.600 2.676 9.955 1.00 94.44 87 ASP A C 1
ATOM 705 O O . ASP A 1 87 ? -16.766 3.766 10.503 1.00 94.44 87 ASP A O 1
ATOM 709 N N . VAL A 1 88 ? -15.453 2.347 9.362 1.00 95.19 88 VAL A N 1
ATOM 710 C CA . VAL A 1 88 ? -14.280 3.217 9.224 1.00 95.19 88 VAL A CA 1
ATOM 711 C C . VAL A 1 88 ? -14.142 3.607 7.758 1.00 95.19 88 VAL A C 1
ATOM 713 O O . VAL A 1 88 ? -14.069 2.733 6.896 1.00 95.19 88 VAL A O 1
ATOM 716 N N . LEU A 1 89 ? -14.093 4.909 7.473 1.00 96.06 89 LEU A N 1
ATOM 717 C CA . LEU A 1 89 ? -13.719 5.433 6.161 1.00 96.06 89 LEU A CA 1
ATOM 718 C C . LEU A 1 89 ? -12.282 5.944 6.223 1.00 96.06 89 LEU A C 1
ATOM 720 O O . LEU A 1 89 ? -12.016 6.932 6.904 1.00 96.06 89 LEU A O 1
ATOM 724 N N . GLU A 1 90 ? -11.387 5.300 5.485 1.00 95.38 90 GLU A N 1
ATOM 725 C CA . GLU A 1 90 ? -10.015 5.770 5.310 1.00 95.38 90 GLU A CA 1
ATOM 726 C C . GLU A 1 90 ? -9.898 6.595 4.027 1.00 95.38 90 GLU A C 1
ATOM 728 O O . GLU A 1 90 ? -10.342 6.161 2.960 1.00 95.38 90 GLU A O 1
ATOM 733 N N . ILE A 1 91 ? -9.276 7.769 4.130 1.00 95.06 91 ILE A N 1
ATOM 734 C CA . ILE A 1 91 ? -8.992 8.662 3.003 1.00 95.06 91 ILE A CA 1
ATOM 735 C C . ILE A 1 91 ? -7.500 8.583 2.687 1.00 95.06 91 ILE A C 1
ATOM 737 O O . ILE A 1 91 ? -6.680 8.827 3.567 1.00 95.06 91 ILE A O 1
ATOM 741 N N . GLY A 1 92 ? -7.158 8.289 1.433 1.00 93.00 92 GLY A N 1
ATOM 742 C CA . GLY A 1 92 ? -5.776 8.017 1.038 1.00 93.00 92 GLY A CA 1
ATOM 743 C C . GLY A 1 92 ? -5.315 6.674 1.594 1.00 93.00 92 GLY A C 1
ATOM 744 O O . GLY A 1 92 ? -4.332 6.604 2.328 1.00 93.00 92 GLY A O 1
ATOM 745 N N . ILE A 1 93 ? -6.066 5.616 1.281 1.00 93.81 93 ILE A N 1
ATOM 746 C CA . ILE A 1 93 ? -5.846 4.268 1.816 1.00 93.81 93 ILE A CA 1
ATOM 747 C C . ILE A 1 93 ? -4.461 3.712 1.456 1.00 93.81 93 ILE A C 1
ATOM 749 O O . ILE A 1 93 ? -3.910 2.911 2.217 1.00 93.81 93 ILE A O 1
ATOM 753 N N . GLY A 1 94 ? -3.903 4.106 0.304 1.00 90.94 94 GLY A N 1
ATOM 754 C CA . GLY A 1 94 ? -2.635 3.575 -0.186 1.00 90.94 94 GLY A CA 1
ATOM 755 C C . GLY A 1 94 ? -2.663 2.047 -0.285 1.00 90.94 94 GLY A C 1
ATOM 756 O O . GLY A 1 94 ? -3.511 1.474 -0.965 1.00 90.94 94 GLY A O 1
ATOM 757 N N . ASP A 1 95 ? -1.740 1.369 0.401 1.00 89.69 95 ASP A N 1
ATOM 758 C CA . ASP A 1 95 ? -1.697 -0.096 0.505 1.00 89.69 95 ASP A CA 1
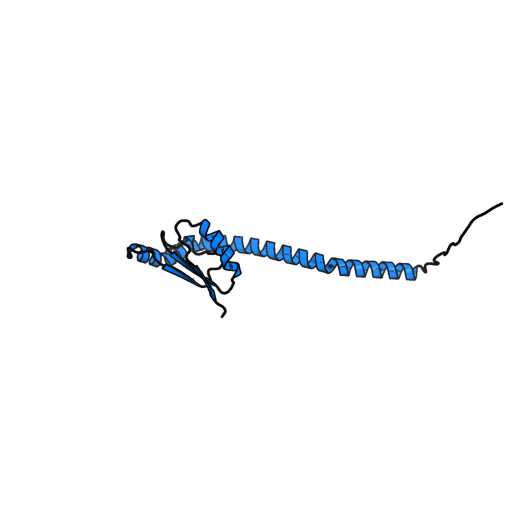ATOM 759 C C . ASP A 1 95 ? -2.386 -0.649 1.769 1.00 89.69 95 ASP A C 1
ATOM 761 O O . ASP A 1 95 ? -2.429 -1.867 1.960 1.00 89.69 95 ASP A O 1
ATOM 765 N N . GLY A 1 96 ? -2.964 0.205 2.620 1.00 92.44 96 GLY A N 1
ATOM 766 C CA . GLY A 1 96 ? -3.627 -0.189 3.865 1.00 92.44 96 GLY A CA 1
ATOM 767 C C . GLY A 1 96 ? -2.690 -0.329 5.069 1.00 92.44 96 GLY A C 1
ATOM 768 O O . GLY A 1 96 ? -2.908 -1.195 5.918 1.00 92.44 96 GLY A O 1
ATOM 769 N N . THR A 1 97 ? -1.651 0.505 5.171 1.00 90.50 97 THR A N 1
ATOM 770 C CA . THR A 1 97 ? -0.712 0.534 6.314 1.00 90.50 97 THR A CA 1
ATOM 771 C C . THR A 1 97 ? -1.384 0.645 7.687 1.00 90.50 97 THR A C 1
ATOM 773 O O . THR A 1 97 ? -0.828 0.151 8.668 1.00 90.50 97 THR A O 1
ATOM 776 N N . ASN A 1 98 ? -2.578 1.243 7.764 1.00 93.69 98 ASN A N 1
ATOM 777 C CA . ASN A 1 98 ? -3.309 1.473 9.013 1.00 93.69 98 ASN A CA 1
ATOM 778 C C . ASN A 1 98 ? -4.151 0.272 9.495 1.00 93.69 98 ASN A C 1
ATOM 780 O O . ASN A 1 98 ? -4.582 0.244 10.647 1.00 93.69 98 ASN A O 1
ATOM 784 N N . PHE A 1 99 ? -4.331 -0.771 8.673 1.00 95.12 99 PHE A N 1
ATOM 785 C CA . PHE A 1 99 ? -5.121 -1.963 9.027 1.00 95.12 99 PHE A CA 1
ATOM 786 C C . PHE A 1 99 ? -4.736 -2.669 10.337 1.00 95.12 99 PHE A C 1
ATOM 788 O O . PHE A 1 99 ? -5.647 -3.094 11.054 1.00 95.12 99 PHE A O 1
ATOM 795 N N . PRO A 1 100 ? -3.447 -2.795 10.711 1.00 94.00 100 PRO A N 1
ATOM 796 C CA . PRO A 1 100 ? -3.073 -3.414 11.981 1.00 94.00 100 PRO A CA 1
ATOM 797 C C . PRO A 1 100 ? -3.658 -2.713 13.213 1.00 94.00 100 PRO A C 1
ATOM 799 O O . PRO A 1 100 ? -3.784 -3.349 14.255 1.00 94.00 100 PRO A O 1
ATOM 802 N N . TYR A 1 101 ? -3.993 -1.425 13.107 1.00 94.50 101 TYR A N 1
ATOM 803 C CA . TYR A 1 101 ? -4.381 -0.594 14.245 1.00 94.50 101 TYR A CA 1
ATOM 804 C C . TYR A 1 101 ? -5.897 -0.466 14.420 1.00 94.50 101 TYR A C 1
ATOM 806 O O . TYR A 1 101 ? -6.363 -0.034 15.476 1.00 94.50 101 TYR A O 1
ATOM 814 N N . TYR A 1 102 ? -6.684 -0.849 13.412 1.00 95.56 102 TYR A N 1
ATOM 815 C CA . TYR A 1 102 ? -8.139 -0.807 13.501 1.00 95.56 102 TYR A CA 1
ATOM 816 C C . TYR A 1 102 ? -8.692 -1.892 14.445 1.00 95.56 102 TYR A C 1
ATOM 818 O O . TYR A 1 102 ? -8.129 -2.989 14.519 1.00 95.56 102 TYR A O 1
ATOM 826 N N . PRO A 1 103 ? -9.805 -1.622 15.154 1.00 94.50 103 PRO A N 1
ATOM 827 C CA . PRO A 1 103 ? -10.406 -2.586 16.067 1.00 94.50 103 PRO A CA 1
ATOM 828 C C . PRO A 1 103 ? -10.955 -3.818 15.348 1.00 94.50 103 PRO A C 1
ATOM 830 O O . PRO A 1 103 ? -11.366 -3.765 14.188 1.00 94.50 103 PRO A O 1
ATOM 833 N N . GLU A 1 104 ? -11.046 -4.923 16.080 1.00 92.88 104 GLU A N 1
ATOM 834 C CA . GLU A 1 104 ? -11.667 -6.152 15.592 1.00 92.88 104 GLU A CA 1
ATOM 835 C C . GLU A 1 104 ? -13.153 -5.958 15.240 1.00 92.88 104 GLU A C 1
ATOM 837 O O . GLU A 1 104 ? -13.904 -5.257 15.928 1.00 92.88 104 GLU A O 1
ATOM 842 N N . GLY A 1 105 ? -13.578 -6.588 14.143 1.00 91.69 105 GLY A N 1
ATOM 843 C CA . GLY A 1 105 ? -14.953 -6.558 13.648 1.00 91.69 105 GLY A CA 1
ATOM 844 C C . GLY A 1 105 ? -15.347 -5.247 12.964 1.00 91.69 105 GLY A C 1
ATOM 845 O O . GLY A 1 105 ? -16.530 -5.039 12.694 1.00 91.69 105 GLY A O 1
ATOM 846 N N . CYS A 1 106 ? -14.394 -4.351 12.695 1.00 94.00 106 CYS A N 1
ATOM 847 C CA . CYS A 1 106 ? -14.679 -3.114 11.975 1.00 94.00 106 CYS A CA 1
ATOM 848 C C . CYS A 1 106 ? -14.873 -3.361 10.479 1.00 94.00 106 CYS A C 1
ATOM 850 O O . CYS A 1 106 ? -14.189 -4.171 9.848 1.00 94.00 106 CYS A O 1
ATOM 852 N N . ASN A 1 107 ? -15.790 -2.594 9.910 1.00 95.69 107 ASN A N 1
ATOM 853 C CA . ASN A 1 107 ? -15.982 -2.477 8.480 1.00 95.69 107 ASN A CA 1
ATOM 854 C C . ASN A 1 107 ? -15.070 -1.379 7.946 1.00 95.69 107 ASN A C 1
ATOM 856 O O . ASN A 1 107 ? -15.037 -0.282 8.496 1.00 95.69 107 ASN A O 1
ATOM 860 N N . VAL A 1 108 ? -14.362 -1.653 6.859 1.00 96.56 108 VAL A N 1
ATOM 861 C CA . VAL A 1 108 ? -13.460 -0.689 6.231 1.00 96.56 108 VAL A CA 1
ATOM 862 C C . VAL A 1 108 ? -14.007 -0.284 4.872 1.00 96.56 108 VAL A C 1
ATOM 864 O O . VAL A 1 108 ? -14.216 -1.113 3.982 1.00 96.56 108 VAL A O 1
ATOM 867 N N . HIS A 1 109 ? -14.202 1.016 4.720 1.00 96.69 109 HIS A N 1
ATOM 868 C CA . HIS A 1 109 ? -14.423 1.704 3.465 1.00 96.69 109 HIS A CA 1
ATOM 869 C C . HIS A 1 109 ? -13.152 2.473 3.117 1.00 96.69 109 HIS A C 1
ATOM 871 O O . HIS A 1 109 ? -12.553 3.111 3.978 1.00 96.69 109 HIS A O 1
ATOM 877 N N . ALA A 1 110 ? -12.743 2.413 1.859 1.00 95.75 110 ALA A N 1
ATOM 878 C CA . ALA A 1 110 ? -11.543 3.085 1.386 1.00 95.75 110 ALA A CA 1
ATOM 879 C C . ALA A 1 110 ? -11.903 4.133 0.339 1.00 95.75 110 ALA A C 1
ATOM 881 O O . ALA A 1 110 ? -12.743 3.873 -0.521 1.00 95.75 110 ALA A O 1
ATOM 882 N N . LEU A 1 111 ? -11.255 5.290 0.408 1.00 94.75 111 LEU A N 1
ATOM 883 C CA . LEU A 1 111 ? -11.319 6.350 -0.587 1.00 94.75 111 LEU A CA 1
ATOM 884 C C . LEU A 1 111 ? -9.899 6.664 -1.059 1.00 94.75 111 LEU A C 1
ATOM 886 O O . LEU A 1 111 ? -9.055 7.033 -0.243 1.00 94.75 111 LEU A O 1
ATOM 890 N N . ASP A 1 112 ? -9.651 6.560 -2.360 1.00 93.75 112 ASP A N 1
ATOM 891 C CA . ASP A 1 112 ? -8.389 6.982 -2.975 1.00 93.75 112 ASP A CA 1
ATOM 892 C C . ASP A 1 112 ? -8.629 7.681 -4.319 1.00 93.75 112 ASP A C 1
ATOM 894 O O . ASP A 1 112 ? -9.730 7.636 -4.873 1.00 93.75 112 ASP A O 1
ATOM 898 N N . ILE A 1 113 ? -7.601 8.359 -4.824 1.00 92.06 113 ILE A N 1
ATOM 899 C CA . ILE A 1 113 ? -7.604 8.993 -6.150 1.00 92.06 113 ILE A CA 1
ATOM 900 C C . ILE A 1 113 ? -7.110 7.996 -7.209 1.00 92.06 113 ILE A C 1
ATOM 902 O O . ILE A 1 113 ? -7.525 8.069 -8.363 1.00 92.06 113 ILE A O 1
ATOM 906 N N . ASP A 1 114 ? -6.237 7.064 -6.818 1.00 87.12 114 ASP A N 1
ATOM 907 C CA . ASP A 1 114 ? -5.643 6.064 -7.705 1.00 87.12 114 ASP A CA 1
ATOM 908 C C . ASP A 1 114 ? -6.464 4.762 -7.699 1.00 87.12 114 ASP A C 1
ATOM 910 O O . ASP A 1 114 ? -6.582 4.083 -6.676 1.00 87.12 114 ASP A O 1
ATOM 914 N N . ASP A 1 115 ? -7.033 4.388 -8.847 1.00 86.19 115 ASP A N 1
ATOM 915 C CA . ASP A 1 115 ? -7.814 3.155 -8.995 1.00 86.19 115 ASP A CA 1
ATOM 916 C C . ASP A 1 115 ? -6.948 1.890 -8.890 1.00 86.19 115 ASP A C 1
ATOM 918 O O . ASP A 1 115 ? -7.428 0.827 -8.481 1.00 86.19 115 ASP A O 1
ATOM 922 N N . THR A 1 116 ? -5.644 1.996 -9.159 1.00 85.38 116 THR A N 1
ATOM 923 C CA . THR A 1 116 ? -4.711 0.873 -9.043 1.00 85.38 116 THR A CA 1
ATOM 924 C C . THR A 1 116 ? -4.525 0.427 -7.590 1.00 85.38 116 THR A C 1
ATOM 926 O O . THR A 1 116 ? -4.209 -0.745 -7.337 1.00 85.38 116 THR A O 1
ATOM 929 N N . CYS A 1 117 ? -4.816 1.307 -6.622 1.00 86.25 117 CYS A N 1
ATOM 930 C CA . CYS A 1 117 ? -4.813 0.985 -5.198 1.00 86.25 117 CYS A CA 1
ATOM 931 C C . CYS A 1 117 ? -5.878 -0.050 -4.826 1.00 86.25 117 CYS A C 1
ATOM 933 O O . CYS A 1 117 ? -5.658 -0.814 -3.885 1.00 86.25 117 CYS A O 1
ATOM 935 N N . GLU A 1 118 ? -6.995 -0.155 -5.557 1.00 92.44 118 GLU A N 1
ATOM 936 C CA . GLU A 1 118 ? -8.070 -1.089 -5.202 1.00 92.44 118 GLU A CA 1
ATOM 937 C C . GLU A 1 118 ? -7.558 -2.536 -5.143 1.00 92.44 118 GLU A C 1
ATOM 939 O O . GLU A 1 118 ? -7.757 -3.237 -4.147 1.00 92.44 118 GLU A O 1
ATOM 944 N N . ALA A 1 119 ? -6.831 -2.979 -6.173 1.00 91.69 119 ALA A N 1
ATOM 945 C CA . ALA A 1 119 ? -6.290 -4.336 -6.229 1.00 91.69 119 ALA A CA 1
ATOM 946 C C . ALA A 1 119 ? -5.235 -4.590 -5.137 1.00 91.69 119 ALA A C 1
ATOM 948 O O . ALA A 1 119 ? -5.142 -5.701 -4.598 1.00 91.69 119 ALA A O 1
ATOM 949 N N . VAL A 1 120 ? -4.439 -3.572 -4.793 1.00 91.25 120 VAL A N 1
ATOM 950 C CA . VAL A 1 120 ? -3.436 -3.653 -3.722 1.00 91.25 120 VAL A CA 1
ATOM 951 C C . VAL A 1 120 ? -4.129 -3.813 -2.371 1.00 91.25 120 VAL A C 1
ATOM 953 O O . VAL A 1 120 ? -3.828 -4.756 -1.637 1.00 91.25 120 VAL A O 1
ATOM 956 N N . VAL A 1 121 ? -5.112 -2.962 -2.080 1.00 93.31 121 VAL A N 1
ATOM 957 C CA . VAL A 1 121 ? -5.885 -2.970 -0.834 1.00 93.31 121 VAL A CA 1
ATOM 958 C C . VAL A 1 121 ? -6.657 -4.274 -0.665 1.00 93.31 121 VAL A C 1
ATOM 960 O O . VAL A 1 121 ? -6.558 -4.910 0.386 1.00 93.31 121 VAL A O 1
ATOM 963 N N . GLN A 1 122 ? -7.362 -4.729 -1.706 1.00 93.12 122 GLN A N 1
ATOM 964 C CA . GLN A 1 122 ? -8.107 -5.992 -1.680 1.00 93.12 122 GLN A CA 1
ATOM 965 C C . GLN A 1 122 ? -7.204 -7.204 -1.410 1.00 93.12 122 GLN A C 1
ATOM 967 O O . GLN A 1 122 ? -7.635 -8.185 -0.800 1.00 93.12 122 GLN A O 1
ATOM 972 N N . ASN A 1 123 ? -5.945 -7.168 -1.850 1.00 93.69 123 ASN A N 1
ATOM 973 C CA . ASN A 1 123 ? -4.984 -8.220 -1.538 1.00 93.69 123 ASN A CA 1
ATOM 974 C C . ASN A 1 123 ? -4.377 -8.066 -0.145 1.00 93.69 123 ASN A C 1
ATOM 976 O O . ASN A 1 123 ? -4.199 -9.072 0.544 1.00 93.69 123 ASN A O 1
ATOM 980 N N . ASN A 1 124 ? -4.073 -6.842 0.287 1.00 93.88 124 ASN A N 1
ATOM 981 C CA . ASN A 1 124 ? -3.437 -6.611 1.576 1.00 93.88 124 ASN A CA 1
ATOM 982 C C . ASN A 1 124 ? -4.388 -6.881 2.751 1.00 93.88 124 ASN A C 1
ATOM 984 O O . ASN A 1 124 ? -3.973 -7.501 3.728 1.00 93.88 124 ASN A O 1
ATOM 988 N N . ILE A 1 125 ? -5.675 -6.529 2.633 1.00 94.69 125 ILE A N 1
ATOM 989 C CA . ILE A 1 125 ? -6.665 -6.738 3.704 1.00 94.69 125 ILE A CA 1
ATOM 990 C C . ILE A 1 125 ? -6.868 -8.214 4.067 1.00 94.69 125 ILE A C 1
ATOM 992 O O . ILE A 1 125 ? -7.201 -8.529 5.203 1.00 94.69 125 ILE A O 1
ATOM 996 N N . LYS A 1 126 ? -6.566 -9.149 3.154 1.00 95.31 126 LYS A N 1
ATOM 997 C CA . LYS A 1 126 ? -6.595 -10.600 3.431 1.00 95.31 126 LYS A CA 1
ATOM 998 C C . LYS A 1 126 ? -5.627 -11.016 4.544 1.00 95.31 126 LYS A C 1
ATOM 1000 O O . LYS A 1 126 ? -5.814 -12.069 5.144 1.00 95.31 126 LYS A O 1
ATOM 1005 N N . LYS A 1 127 ? -4.595 -10.210 4.822 1.00 96.25 127 LYS A N 1
ATOM 1006 C CA . LYS A 1 127 ? -3.657 -10.423 5.936 1.00 96.25 127 LYS A CA 1
ATOM 1007 C C . LYS A 1 127 ? -4.245 -10.021 7.295 1.00 96.25 127 LYS A C 1
ATOM 1009 O O . LYS A 1 127 ? -3.656 -10.347 8.319 1.00 96.25 127 LYS A O 1
ATOM 1014 N N . TYR A 1 128 ? -5.386 -9.332 7.300 1.00 96.31 128 TYR A N 1
ATOM 1015 C CA . TYR A 1 128 ? -6.024 -8.732 8.470 1.00 96.31 128 TYR A CA 1
ATOM 1016 C C . TYR A 1 128 ? -7.465 -9.248 8.604 1.00 96.31 128 TYR A C 1
ATOM 1018 O O . TYR A 1 128 ? -8.419 -8.510 8.355 1.00 96.31 128 TYR A O 1
ATOM 1026 N N . PRO A 1 129 ? -7.650 -10.532 8.972 1.00 95.62 129 PRO A N 1
ATOM 1027 C CA . PRO A 1 129 ? -8.967 -11.174 9.013 1.00 95.62 129 PRO A CA 1
ATOM 1028 C C . PRO A 1 129 ? -9.903 -10.588 10.080 1.00 95.62 129 PRO A C 1
ATOM 1030 O O . PRO A 1 129 ? -11.093 -10.886 10.071 1.00 95.62 129 PRO A O 1
ATOM 1033 N N . HIS A 1 130 ? -9.383 -9.759 10.991 1.00 94.88 130 HIS A N 1
ATOM 1034 C CA . HIS A 1 130 ? -10.174 -9.029 11.980 1.00 94.88 130 HIS A CA 1
ATOM 1035 C C . HIS A 1 130 ? -10.979 -7.871 11.373 1.00 94.88 130 HIS A C 1
ATOM 1037 O O . HIS A 1 130 ? -11.803 -7.284 12.071 1.00 94.88 130 HIS A O 1
ATOM 1043 N N . LEU A 1 131 ? -10.757 -7.543 10.096 1.00 95.56 131 LEU A N 1
ATOM 1044 C CA . LEU A 1 131 ? -11.431 -6.465 9.376 1.00 95.56 131 LEU A CA 1
ATOM 1045 C C . LEU A 1 131 ? -12.345 -7.005 8.279 1.00 95.56 131 LEU A C 1
ATOM 1047 O O . LEU A 1 131 ? -12.051 -8.002 7.620 1.00 95.56 131 LEU A O 1
ATOM 1051 N N . MET A 1 132 ? -13.431 -6.281 8.017 1.00 95.19 132 MET A N 1
ATOM 1052 C CA . MET A 1 132 ? -14.311 -6.531 6.880 1.00 95.19 132 MET A CA 1
ATOM 1053 C C . MET A 1 132 ? -14.188 -5.411 5.853 1.00 95.19 132 MET A C 1
ATOM 1055 O O . MET A 1 132 ? -14.723 -4.323 6.047 1.00 95.19 132 MET A O 1
ATOM 1059 N N . PHE A 1 133 ? -13.542 -5.677 4.719 1.00 95.75 133 PHE A N 1
ATOM 1060 C CA . PHE A 1 133 ? -13.543 -4.722 3.613 1.00 95.75 133 PHE A CA 1
ATOM 1061 C C . PHE A 1 133 ? -14.935 -4.627 2.986 1.00 95.75 133 PHE A C 1
ATOM 1063 O O . PHE A 1 133 ? -15.529 -5.647 2.632 1.00 95.75 133 PHE A O 1
ATOM 1070 N N . LYS A 1 134 ? -15.465 -3.410 2.851 1.00 95.88 134 LYS A N 1
ATOM 1071 C CA . LYS A 1 134 ? -16.806 -3.180 2.301 1.00 95.88 134 LYS A CA 1
ATOM 1072 C C . LYS A 1 134 ? -16.772 -2.625 0.896 1.00 95.88 134 LYS A C 1
ATOM 1074 O O . LYS A 1 134 ? -17.389 -3.201 0.004 1.00 95.88 134 LYS A O 1
ATOM 1079 N N . LYS A 1 135 ? -16.117 -1.483 0.705 1.00 95.12 135 LYS A N 1
ATOM 1080 C CA . LYS A 1 135 ? -16.147 -0.781 -0.576 1.00 95.12 135 LYS A CA 1
ATOM 1081 C C . LYS A 1 135 ? -14.928 0.108 -0.755 1.00 95.12 135 LYS A C 1
ATOM 1083 O O . LYS A 1 135 ? -14.527 0.795 0.182 1.00 95.12 135 LYS A O 1
ATOM 1088 N N . PHE A 1 136 ? -14.412 0.111 -1.977 1.00 95.25 136 PHE A N 1
ATOM 1089 C CA . PHE A 1 136 ? -13.460 1.093 -2.465 1.00 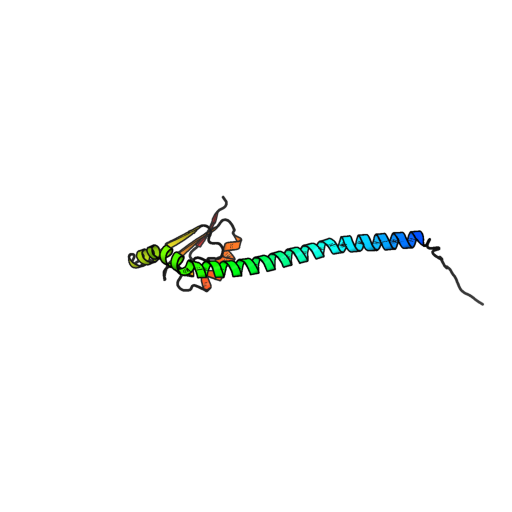95.25 136 PHE A CA 1
ATOM 1090 C C . PHE A 1 136 ? -14.208 2.181 -3.242 1.00 95.25 136 PHE A C 1
ATOM 1092 O O . PHE A 1 136 ? -15.115 1.893 -4.028 1.00 95.25 136 PHE A O 1
ATOM 1099 N N . TYR A 1 137 ? -13.847 3.431 -2.999 1.00 93.56 137 TYR A N 1
ATOM 1100 C CA . TYR A 1 137 ? -14.326 4.597 -3.716 1.00 93.56 137 TYR A CA 1
ATOM 1101 C C . TYR A 1 137 ? -13.129 5.245 -4.407 1.00 93.56 137 TYR A C 1
ATOM 1103 O O . TYR A 1 137 ? -12.146 5.584 -3.755 1.00 93.56 137 TYR A O 1
ATOM 1111 N N . CYS A 1 138 ? -13.231 5.434 -5.719 1.00 91.12 138 CYS A N 1
ATOM 1112 C CA . CYS A 1 138 ? -12.267 6.210 -6.488 1.00 91.12 138 CYS A CA 1
ATOM 1113 C C . CYS A 1 138 ? -12.817 7.631 -6.653 1.00 91.12 138 CYS A C 1
ATOM 1115 O O . CYS A 1 138 ? -13.914 7.798 -7.195 1.00 91.12 138 CYS A O 1
ATOM 1117 N N . SER A 1 139 ? -12.097 8.646 -6.174 1.00 76.81 139 SER A N 1
ATOM 1118 C CA . SER A 1 139 ? -12.478 10.050 -6.356 1.00 76.81 139 SER A CA 1
ATOM 1119 C C . SER A 1 139 ? -11.619 10.701 -7.428 1.00 76.81 139 SER A C 1
ATOM 1121 O O . SER A 1 139 ? -10.426 10.901 -7.232 1.00 76.81 139 SER A O 1
ATOM 1123 N N . PHE A 1 140 ? -12.247 11.107 -8.529 1.00 64.94 140 PHE A N 1
ATOM 1124 C CA . PHE A 1 140 ? -11.652 12.038 -9.484 1.00 64.94 140 PHE A CA 1
ATOM 1125 C C . PHE A 1 140 ? -11.833 13.452 -8.917 1.00 64.94 140 PHE A C 1
ATOM 1127 O O . PHE A 1 140 ? -12.929 14.008 -8.999 1.00 64.94 140 PHE A O 1
ATOM 1134 N N . LEU A 1 141 ? -10.806 13.977 -8.244 1.00 55.81 141 LEU A N 1
ATOM 1135 C CA . LEU A 1 141 ? -10.722 15.402 -7.899 1.00 55.81 141 LEU A CA 1
ATOM 1136 C C . LEU A 1 141 ? -10.237 16.212 -9.103 1.00 55.81 141 LEU A C 1
ATOM 1138 O O . LEU A 1 141 ? -9.335 15.716 -9.816 1.00 55.81 141 LEU A O 1
#

Organism: NCBI:txid2607531

Sequence (141 aa):
MSSEDSTDAGISSNPFAVFILILFGIVLLVYLLSNPIKQALDTCRLKFLSFVLARYWCMVLEKYKEELDNFFQPLHMKKKEISENLDVLEIGIGDGTNFPYYPEGCNVHALDIDDTCEAVVQNNIKKYPHLMFKKFYCSFL

Foldseek 3Di:
DDDDDDPPPPCPPPVVNVVVVVVVVVVVVCVVVVVVVVVVVVVVVVVVVVVVVVVVVVVVCVVCVVVLLVVLVVQQVVCVVDPDAAEDEDEQCQLPPNLVNHAFRHEYEYEYQDPVSVVSNVVSCVVRVSYHYDYYHHDDD

pLDDT: mean 87.96, std 12.78, range [41.28, 96.69]

Secondary stru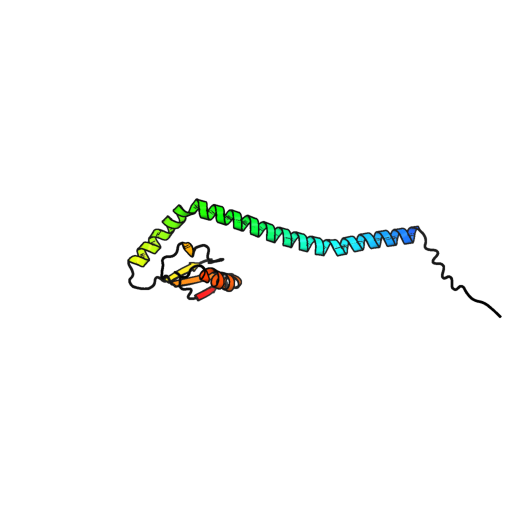cture (DSSP, 8-state):
--------------HHHHHHHHHHHHHHHHHHHHHHHHHHHHHHHHHHHHHHHHHHHHHHHHHTHHHHHHHHHHHHHHHHH-SSPPEEEEES-TT-TTGGGSPTTEEEEEEES-THHHHHHHHHGGG-TTEEEEEEEE---